Protein AF-R7YU07-F1 (afdb_monomer)

Solvent-accessible surface area (backbone atoms only — not comparable to full-atom values): 6062 Å² total; per-residue (Å²): 141,80,86,84,81,76,81,82,78,79,76,77,81,73,80,76,47,39,31,36,39,36,36,38,26,94,81,50,74,50,75,52,68,39,72,78,58,75,47,70,42,69,48,76,80,37,44,41,49,41,77,48,55,40,31,74,71,46,103,58,60,56,47,48,37,36,37,32,10,50,36,69,76,66,81,56,60,75,33,36,64,38,55,90,61,95,61,90,65,58,42,85,44,84,41,47,34,20,15,34,31,38,96

Radius of gyration: 18.51 Å; Cα contacts (8 Å, |Δi|>4): 221; chains: 1; bounding box: 33×45×62 Å

Secondary structure (DSSP, 8-state):
-----------------SEEEEEEETTEEEEEEES--S-EEEEEEEE-SEEEEE-TTSSS--GGGEEEESSSSSSS-EEEE--SS------SS--EEEEEEE-

Sequence (103 aa):
MKPSLLPTLLAISATASAWEVGFWGPSGNFQRSGNTTNRCLTTPPIRIGQVTFDARTDNAPDPTRIIVYANTDCLSDILYQGCPSRIRRPAQTPGVARAFRVL

Structure (mmCIF, N/CA/C/O backbone):
data_AF-R7YU07-F1
#
_entry.id   AF-R7YU07-F1
#
loop_
_atom_site.group_PDB
_atom_site.id
_atom_site.type_symbol
_atom_site.label_atom_id
_atom_site.label_alt_id
_atom_site.label_comp_id
_atom_site.label_asym_id
_atom_site.label_entity_id
_atom_site.label_seq_id
_atom_site.pdbx_PDB_ins_code
_atom_site.Cartn_x
_atom_site.Cartn_y
_atom_site.Cartn_z
_atom_site.occupancy
_atom_site.B_iso_or_equiv
_atom_site.auth_seq_id
_atom_site.auth_comp_id
_atom_site.auth_asym_id
_atom_site.auth_atom_id
_atom_site.pdbx_PDB_model_num
ATOM 1 N N . MET A 1 1 ? -18.949 31.277 51.473 1.00 44.31 1 MET A N 1
ATOM 2 C CA . MET A 1 1 ? -19.453 30.302 50.479 1.00 44.31 1 MET A CA 1
ATOM 3 C C . MET A 1 1 ? -19.111 30.832 49.095 1.00 44.31 1 MET A C 1
ATOM 5 O O . MET A 1 1 ? -19.550 31.927 48.773 1.00 44.31 1 MET A O 1
ATOM 9 N N . LYS A 1 2 ? -18.262 30.148 48.321 1.00 44.69 2 LYS A N 1
ATOM 10 C CA . LYS A 1 2 ? -17.911 30.559 46.952 1.00 44.69 2 LYS A CA 1
ATOM 11 C C . LYS A 1 2 ? -17.764 29.289 46.101 1.00 44.69 2 LYS A C 1
ATOM 13 O O . LYS A 1 2 ? -17.002 28.415 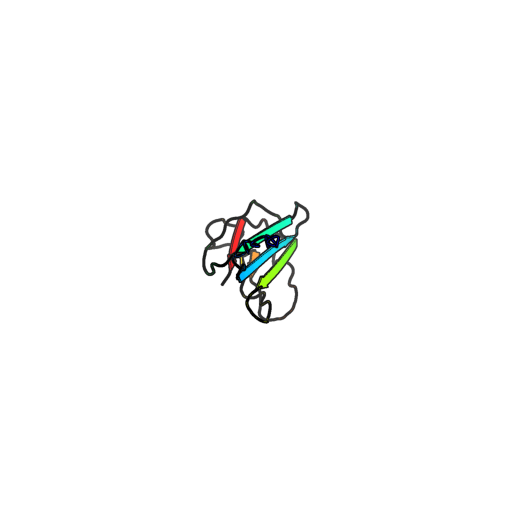46.511 1.00 44.69 2 LYS A O 1
ATOM 18 N N . PRO A 1 3 ? -18.539 29.125 45.015 1.00 47.75 3 PRO A N 1
ATOM 19 C CA . PRO A 1 3 ? -18.595 27.867 44.284 1.00 47.75 3 PRO A CA 1
ATOM 20 C C . PRO A 1 3 ? -17.340 27.709 43.421 1.00 47.75 3 PRO A C 1
ATOM 22 O O . PRO A 1 3 ? -16.965 28.623 42.687 1.00 47.75 3 PRO A O 1
ATOM 25 N N . SER A 1 4 ? -16.685 26.550 43.525 1.00 49.25 4 SER A N 1
ATOM 26 C CA . SER A 1 4 ? -15.648 26.137 42.577 1.00 49.25 4 SER A CA 1
ATOM 27 C C . SER A 1 4 ? -16.313 25.766 41.257 1.00 49.25 4 SER A C 1
ATOM 29 O O . SER A 1 4 ? -17.064 24.795 41.188 1.00 49.25 4 SER A O 1
ATOM 31 N N . LEU A 1 5 ? -16.038 26.547 40.216 1.00 59.78 5 LEU A N 1
ATOM 32 C CA . LEU A 1 5 ? -16.341 26.200 38.832 1.00 59.78 5 LEU A CA 1
ATOM 33 C C . LEU A 1 5 ? -15.276 25.205 38.358 1.00 59.78 5 LEU A C 1
ATOM 35 O O . LEU A 1 5 ? -14.153 25.590 38.041 1.00 59.78 5 LEU A O 1
ATOM 39 N N . LEU A 1 6 ? -15.619 23.918 38.356 1.00 58.56 6 LEU A N 1
ATOM 40 C CA . LEU A 1 6 ? -14.834 22.886 37.680 1.00 58.56 6 LEU A CA 1
ATOM 41 C C . LEU A 1 6 ? -15.001 23.061 36.161 1.00 58.56 6 LEU A C 1
ATOM 43 O O . LEU A 1 6 ? -16.139 23.103 35.689 1.00 58.56 6 LEU A O 1
ATOM 47 N N . PRO A 1 7 ? -13.912 23.161 35.379 1.00 58.44 7 PRO A N 1
ATOM 48 C CA . PRO A 1 7 ? -14.011 23.192 33.931 1.00 58.44 7 PRO A CA 1
ATOM 49 C C . PRO A 1 7 ? -14.412 21.801 33.432 1.00 58.44 7 PRO A C 1
ATOM 51 O O . PRO A 1 7 ? -13.695 20.818 33.622 1.00 58.44 7 PRO A O 1
ATOM 54 N N . THR A 1 8 ? -15.573 21.722 32.790 1.00 59.53 8 THR A N 1
ATOM 55 C CA . THR A 1 8 ? -16.032 20.539 32.064 1.00 59.53 8 THR A CA 1
ATOM 56 C C . THR A 1 8 ? -15.074 20.282 30.902 1.00 59.53 8 THR A C 1
ATOM 58 O O . THR A 1 8 ? -15.150 20.931 29.860 1.00 59.53 8 THR A O 1
ATOM 61 N N . LEU A 1 9 ? -14.132 19.357 31.088 1.00 57.09 9 LEU A N 1
ATOM 62 C CA . LEU A 1 9 ? -13.290 18.834 30.017 1.00 57.09 9 LEU A CA 1
ATOM 63 C C . LEU A 1 9 ? -14.184 18.089 29.017 1.00 57.09 9 LEU A C 1
ATOM 65 O O . LEU A 1 9 ? -14.602 16.959 29.266 1.00 57.09 9 LEU A O 1
ATOM 69 N N . LEU A 1 10 ? -14.486 18.722 27.880 1.00 53.44 10 LEU A N 1
ATOM 70 C CA . LEU 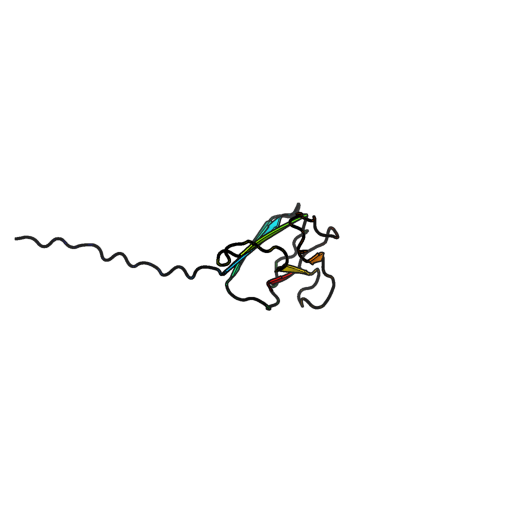A 1 10 ? -15.015 18.023 26.712 1.00 53.44 10 LEU A CA 1
ATOM 71 C C . LEU A 1 10 ? -13.934 17.058 26.212 1.00 53.44 10 LEU A C 1
ATOM 73 O O . LEU A 1 10 ? -12.986 17.458 25.537 1.00 53.44 10 LEU A O 1
ATOM 77 N N . ALA A 1 11 ? -14.073 15.779 26.552 1.00 56.56 11 ALA A N 1
ATOM 78 C CA . ALA A 1 11 ? -13.307 14.713 25.931 1.00 56.56 11 ALA A CA 1
ATOM 79 C C . ALA A 1 11 ? -13.754 14.590 24.468 1.00 56.56 11 ALA A C 1
ATOM 81 O O . ALA A 1 11 ? -14.801 14.021 24.163 1.00 56.56 11 ALA A O 1
ATOM 82 N N . ILE A 1 12 ? -12.968 15.166 23.558 1.00 55.84 12 ILE A N 1
ATOM 83 C CA . ILE A 1 12 ? -13.128 14.976 22.118 1.00 55.84 12 ILE A CA 1
ATOM 84 C C . ILE A 1 12 ? -12.904 13.484 21.867 1.00 55.84 12 ILE A C 1
ATOM 86 O O . ILE A 1 12 ? -11.794 12.981 22.042 1.00 55.84 12 ILE A O 1
ATOM 90 N N . SER A 1 13 ? -13.967 12.758 21.529 1.00 52.09 13 SER A N 1
ATOM 91 C CA . SER A 1 13 ? -13.890 11.338 21.197 1.00 52.09 13 SER A CA 1
ATOM 92 C C . SER A 1 13 ? -13.065 11.185 19.918 1.00 52.09 13 SER A C 1
ATOM 94 O O . SER A 1 13 ? -13.585 11.306 18.811 1.00 52.09 13 SER A O 1
ATOM 96 N N . ALA A 1 14 ? -11.757 10.974 20.059 1.00 57.69 14 ALA A N 1
ATOM 97 C CA . ALA A 1 14 ? -10.894 10.62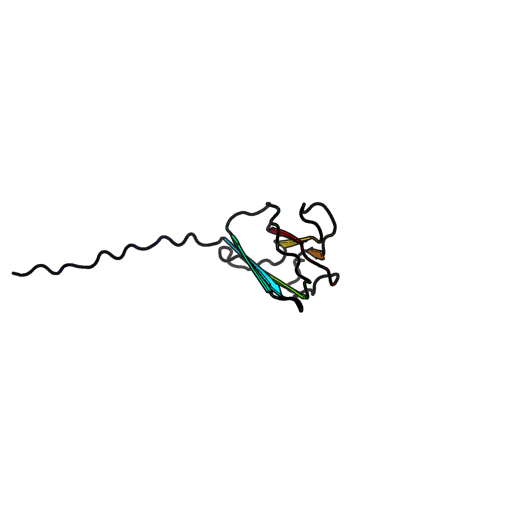6 18.945 1.00 57.69 14 ALA A CA 1
ATOM 98 C C . ALA A 1 14 ? -11.347 9.255 18.435 1.00 57.69 14 ALA A C 1
ATOM 100 O O . ALA A 1 14 ? -11.170 8.244 19.113 1.00 57.69 14 ALA A O 1
ATOM 101 N N . THR A 1 15 ? -11.976 9.210 17.261 1.00 57.56 15 THR A N 1
ATOM 102 C CA . THR A 1 15 ? -12.265 7.942 16.590 1.00 57.56 15 THR A CA 1
ATOM 103 C C . THR A 1 15 ? -10.935 7.241 16.345 1.00 57.56 15 THR A C 1
ATOM 105 O O . THR A 1 15 ? -10.142 7.699 15.519 1.00 57.56 15 THR A O 1
ATOM 108 N N . ALA A 1 16 ? -10.661 6.172 17.091 1.00 65.44 16 ALA A N 1
ATOM 109 C CA . ALA A 1 16 ? -9.447 5.395 16.913 1.00 65.44 16 ALA A CA 1
ATOM 110 C C . ALA A 1 16 ? -9.405 4.859 15.474 1.00 65.44 16 ALA A C 1
ATOM 112 O O . ALA A 1 16 ? -10.334 4.192 15.014 1.00 65.44 16 ALA A O 1
ATOM 113 N N . SER A 1 17 ? -8.350 5.192 14.733 1.00 66.62 17 SER A N 1
ATOM 114 C CA . SER A 1 17 ? -8.111 4.606 13.416 1.00 66.62 17 SER A CA 1
ATOM 115 C C . SER A 1 17 ? -7.757 3.130 13.596 1.00 66.62 17 SER A C 1
ATOM 117 O O . 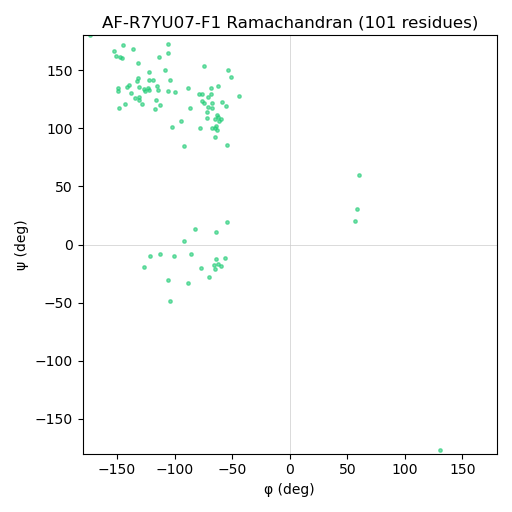SER A 1 17 ? -6.864 2.826 14.384 1.00 66.62 17 SER A O 1
ATOM 119 N N . ALA A 1 18 ? -8.420 2.233 12.867 1.00 78.25 18 ALA A N 1
ATOM 120 C CA . ALA A 1 18 ? -8.187 0.793 12.955 1.00 78.25 18 ALA A CA 1
ATOM 121 C C . ALA A 1 18 ? -6.836 0.367 12.365 1.00 78.25 18 ALA A C 1
ATOM 123 O O . ALA A 1 18 ? -6.260 -0.630 12.801 1.00 78.25 18 ALA A O 1
ATOM 124 N N . TRP A 1 19 ? -6.334 1.129 11.392 1.00 82.75 19 TRP A N 1
ATOM 125 C CA . TRP A 1 19 ? -5.082 0.867 10.699 1.00 82.75 19 TRP A CA 1
ATOM 126 C C . TRP A 1 19 ? -4.355 2.152 10.304 1.00 82.75 19 TRP A C 1
ATOM 128 O O . TRP A 1 19 ? -4.949 3.228 10.190 1.00 82.75 19 TRP A O 1
ATOM 138 N N . GLU A 1 20 ? -3.064 2.006 10.040 1.00 86.69 20 GLU A N 1
ATOM 139 C CA . GLU A 1 20 ? -2.164 3.012 9.504 1.00 86.69 20 GLU A CA 1
ATOM 140 C C . GLU A 1 20 ? -1.219 2.380 8.481 1.00 86.69 20 GLU A C 1
ATOM 142 O O . GLU A 1 20 ? -0.694 1.285 8.665 1.00 86.69 20 GLU A O 1
ATOM 147 N N . VAL A 1 21 ? -1.016 3.086 7.376 1.00 86.81 21 VAL A N 1
ATOM 148 C CA . VAL A 1 21 ? -0.164 2.700 6.258 1.00 86.81 21 VAL A CA 1
ATOM 149 C C . VAL A 1 21 ? 0.866 3.795 6.048 1.00 86.81 21 VAL A C 1
ATOM 151 O O . VAL A 1 21 ? 0.510 4.972 6.000 1.00 86.81 21 VAL A O 1
ATOM 154 N N . GLY A 1 22 ? 2.123 3.404 5.856 1.00 89.19 22 GLY A N 1
ATOM 155 C CA . GLY A 1 22 ? 3.204 4.297 5.459 1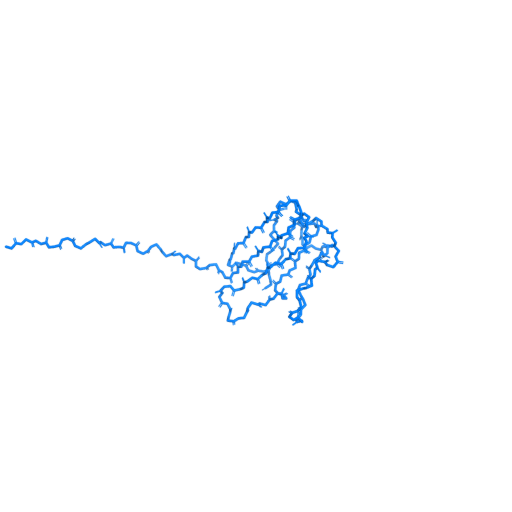.00 89.19 22 GLY A CA 1
ATOM 156 C C . GLY A 1 22 ? 3.914 3.785 4.213 1.00 89.19 22 GLY A C 1
ATOM 157 O O . GLY A 1 22 ? 4.278 2.614 4.127 1.00 89.19 22 GLY A O 1
ATOM 158 N N . PHE A 1 23 ? 4.124 4.667 3.245 1.00 89.50 23 PHE A N 1
ATOM 159 C CA . PHE A 1 23 ? 4.958 4.446 2.072 1.00 89.50 23 PHE A CA 1
ATOM 160 C C . PHE A 1 23 ? 6.160 5.371 2.168 1.00 89.50 23 PHE A C 1
ATOM 162 O O . PHE A 1 23 ? 6.010 6.592 2.215 1.00 89.50 23 PHE A O 1
ATOM 169 N N . TRP A 1 24 ? 7.347 4.779 2.190 1.00 87.19 24 TRP A N 1
ATOM 170 C CA . TRP A 1 24 ? 8.615 5.476 2.357 1.00 87.19 24 TRP A CA 1
ATOM 171 C C . TRP A 1 24 ? 9.431 5.281 1.092 1.00 87.19 24 TRP A C 1
ATOM 173 O O . TRP A 1 24 ? 9.648 4.147 0.652 1.00 87.19 24 TRP A O 1
ATOM 183 N N . GLY A 1 25 ? 9.850 6.375 0.474 1.00 86.12 25 GLY A N 1
ATOM 184 C CA . GLY A 1 25 ? 10.462 6.333 -0.842 1.00 86.12 25 GLY A CA 1
ATOM 185 C C . GLY A 1 25 ? 11.461 7.457 -1.076 1.00 86.12 25 GLY A C 1
ATOM 186 O O . GLY A 1 25 ? 11.428 8.478 -0.391 1.00 86.12 25 GLY A O 1
ATOM 187 N N . PRO A 1 26 ? 12.334 7.315 -2.088 1.00 82.56 26 PRO A N 1
ATOM 188 C CA . PRO A 1 26 ? 13.299 8.356 -2.441 1.00 82.56 26 PRO A CA 1
ATOM 189 C C . PRO A 1 26 ? 12.627 9.642 -2.949 1.00 82.56 26 PRO A C 1
ATOM 191 O O . PRO A 1 26 ? 13.235 10.703 -2.914 1.00 82.56 26 PRO A O 1
ATOM 194 N N . SER A 1 27 ? 11.378 9.558 -3.424 1.00 82.44 27 SER A N 1
ATOM 195 C CA . SER A 1 27 ? 10.602 10.704 -3.912 1.00 82.44 27 SER A CA 1
ATOM 196 C C . SER A 1 27 ? 9.729 11.364 -2.838 1.00 82.44 27 SER A C 1
ATOM 198 O O . SER A 1 27 ? 8.958 12.261 -3.165 1.00 82.44 27 SER A O 1
ATOM 200 N N . GLY A 1 28 ? 9.787 10.899 -1.586 1.00 87.38 28 GLY A N 1
ATOM 201 C CA . GLY A 1 28 ? 8.968 11.399 -0.483 1.00 87.38 28 GLY A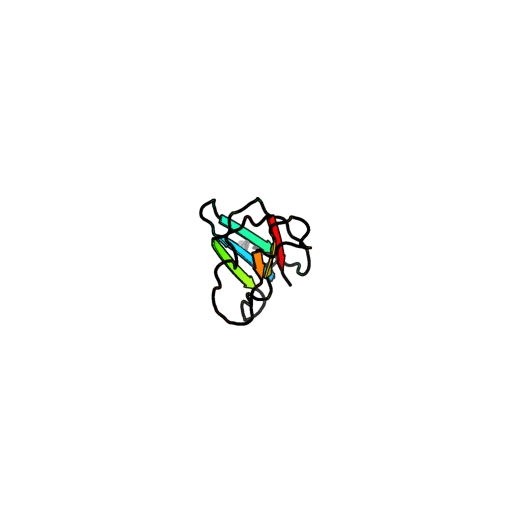 CA 1
ATOM 202 C C . GLY A 1 28 ? 8.270 10.288 0.296 1.00 87.38 28 GLY A C 1
ATOM 203 O O . GLY A 1 28 ? 8.444 9.103 0.014 1.00 87.38 28 GLY A O 1
ATOM 204 N N . ASN A 1 29 ? 7.464 10.703 1.274 1.00 90.00 29 ASN A N 1
ATOM 205 C CA . ASN A 1 29 ? 6.749 9.813 2.183 1.00 90.00 29 ASN A CA 1
ATOM 206 C C . ASN A 1 29 ? 5.244 10.067 2.099 1.00 90.00 29 ASN A C 1
ATOM 208 O O . ASN A 1 29 ? 4.806 11.214 2.013 1.00 90.00 29 ASN A O 1
ATOM 212 N N . PHE A 1 30 ? 4.454 9.003 2.169 1.00 91.25 30 PHE A N 1
ATOM 213 C CA . PHE A 1 30 ? 3.000 9.068 2.238 1.00 91.25 30 PHE A CA 1
ATOM 214 C C . PHE A 1 30 ? 2.522 8.263 3.438 1.00 91.25 30 PHE A C 1
ATOM 216 O O . PHE A 1 30 ? 2.961 7.136 3.639 1.00 91.25 30 PHE A O 1
ATOM 223 N N . GLN A 1 31 ? 1.616 8.831 4.226 1.00 91.19 31 GLN A N 1
ATOM 224 C CA . GLN A 1 31 ? 1.018 8.150 5.366 1.00 91.19 31 GLN A CA 1
ATOM 225 C C . GLN A 1 31 ? -0.489 8.342 5.342 1.00 91.19 31 GLN A C 1
ATOM 227 O O . GLN A 1 31 ? -0.987 9.419 5.005 1.00 91.19 31 GLN A O 1
ATOM 232 N N . ARG A 1 32 ? -1.219 7.290 5.697 1.00 89.31 32 ARG A N 1
ATOM 233 C CA . ARG A 1 32 ? -2.671 7.334 5.806 1.00 89.31 32 ARG A CA 1
ATOM 234 C C . ARG A 1 32 ? -3.139 6.369 6.871 1.00 89.31 32 ARG A C 1
ATOM 236 O O . ARG A 1 32 ? -2.724 5.217 6.887 1.00 89.31 32 ARG A O 1
ATOM 243 N N . SER A 1 33 ? -4.054 6.829 7.705 1.00 87.50 33 SER A N 1
ATOM 244 C CA . SER A 1 33 ? -4.779 5.992 8.649 1.00 87.50 33 SER A CA 1
ATOM 245 C C . SER A 1 33 ? -6.256 5.932 8.284 1.00 87.50 33 SER A C 1
ATOM 247 O O . SER A 1 33 ? -6.771 6.755 7.517 1.00 87.50 33 SER A O 1
ATOM 249 N N . GLY A 1 34 ? -6.945 4.924 8.801 1.00 84.06 34 GLY A N 1
ATOM 250 C CA . GLY A 1 34 ? -8.367 4.761 8.560 1.00 84.06 34 GLY A CA 1
ATOM 251 C C . GLY A 1 34 ? -8.977 3.637 9.375 1.00 84.06 34 GLY A C 1
ATOM 252 O O . GLY A 1 34 ? -8.315 2.990 10.180 1.00 84.06 34 GLY A O 1
ATOM 253 N N . ASN A 1 35 ? -10.278 3.448 9.191 1.00 80.75 35 ASN A N 1
ATOM 254 C CA . ASN A 1 35 ? -11.087 2.448 9.888 1.00 80.75 35 ASN A CA 1
ATOM 255 C C . ASN A 1 35 ? -11.771 1.452 8.936 1.00 80.75 35 ASN A C 1
ATOM 257 O O . ASN A 1 35 ? -12.336 0.463 9.385 1.00 80.75 35 ASN A O 1
ATOM 261 N N . THR A 1 36 ? -11.734 1.706 7.627 1.00 78.25 36 THR A N 1
ATOM 262 C CA . THR A 1 36 ? -12.400 0.883 6.612 1.00 78.25 36 THR A CA 1
ATOM 263 C C . THR A 1 36 ? -11.403 -0.052 5.951 1.00 78.25 36 THR A C 1
ATOM 265 O O . THR A 1 36 ? -10.334 0.385 5.530 1.00 78.25 36 THR A O 1
ATOM 268 N N . THR A 1 37 ? -11.749 -1.332 5.845 1.00 81.19 37 THR A N 1
ATOM 269 C CA . THR A 1 37 ? -10.987 -2.311 5.062 1.00 81.19 37 THR A CA 1
ATOM 270 C C . THR A 1 37 ? -11.722 -2.644 3.761 1.00 81.19 37 THR A C 1
ATOM 272 O O . THR A 1 37 ? -12.831 -2.171 3.505 1.00 81.19 37 THR A O 1
ATOM 275 N N . ASN A 1 38 ? -11.067 -3.400 2.889 1.00 83.44 38 ASN A N 1
ATOM 276 C CA . ASN A 1 38 ? -11.533 -3.874 1.590 1.00 83.44 38 ASN A CA 1
ATOM 277 C C . ASN A 1 38 ? -11.975 -2.784 0.599 1.00 83.44 38 ASN A C 1
ATOM 279 O O . ASN A 1 38 ? -12.657 -3.071 -0.382 1.00 83.44 38 ASN A O 1
ATOM 283 N N . ARG A 1 39 ? -11.530 -1.536 0.795 1.00 86.75 39 ARG A N 1
ATOM 284 C CA . ARG A 1 39 ? -11.703 -0.438 -0.168 1.00 86.75 39 ARG A CA 1
ATOM 285 C C . ARG A 1 39 ? -10.407 -0.136 -0.907 1.00 86.75 39 ARG A C 1
ATOM 287 O O . ARG A 1 39 ? -9.335 -0.145 -0.306 1.00 86.75 39 ARG A O 1
ATOM 294 N N . CYS A 1 40 ? -10.525 0.170 -2.198 1.00 91.12 40 CYS A N 1
ATOM 295 C CA . CYS A 1 40 ? -9.417 0.732 -2.958 1.00 91.12 40 CYS A CA 1
ATOM 296 C C . CYS A 1 40 ? -9.223 2.196 -2.562 1.00 91.12 40 CYS A C 1
ATOM 298 O O . CYS A 1 40 ? -10.147 3.006 -2.654 1.00 91.12 40 CYS A O 1
ATOM 300 N N . LEU A 1 41 ? -8.031 2.521 -2.083 1.00 92.81 41 LEU A N 1
ATOM 301 C CA . LEU A 1 41 ? -7.666 3.843 -1.610 1.00 92.81 41 LEU A CA 1
ATOM 302 C C . LEU A 1 41 ? -6.546 4.382 -2.487 1.00 92.81 41 LEU A C 1
ATOM 304 O O . LEU A 1 41 ? -5.450 3.830 -2.514 1.00 92.81 41 LEU A O 1
ATOM 308 N N . THR A 1 42 ? -6.816 5.474 -3.194 1.00 93.19 42 THR A N 1
ATOM 309 C CA . THR A 1 42 ? -5.811 6.135 -4.026 1.00 93.19 42 THR A CA 1
ATOM 310 C C . THR A 1 42 ? -4.801 6.902 -3.179 1.00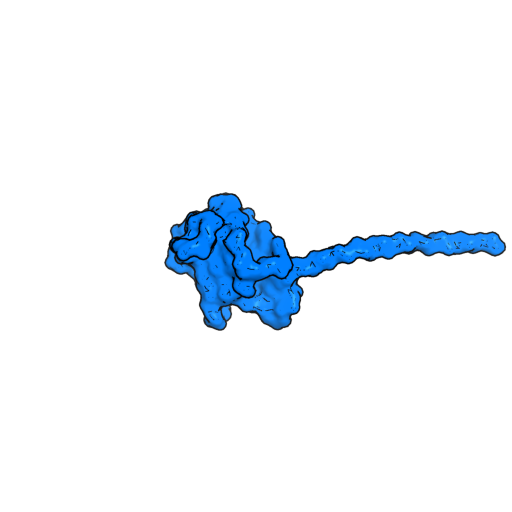 93.19 42 THR A C 1
ATOM 312 O O . THR A 1 42 ? -5.087 7.348 -2.059 1.00 93.19 42 THR A O 1
ATOM 315 N N . THR A 1 43 ? -3.606 7.060 -3.738 1.00 89.56 43 THR A N 1
ATOM 316 C CA . THR A 1 43 ? -2.520 7.871 -3.189 1.00 89.56 43 THR A CA 1
ATOM 317 C C . THR A 1 43 ? -1.946 8.762 -4.275 1.00 89.56 43 THR A C 1
ATOM 319 O O . THR A 1 43 ? -2.018 8.423 -5.460 1.00 89.56 43 THR A O 1
ATOM 322 N N . PRO A 1 44 ? -1.317 9.885 -3.901 1.00 90.81 44 PRO A N 1
ATOM 323 C CA . PRO A 1 44 ? -0.389 10.545 -4.801 1.00 90.81 44 PRO A CA 1
ATOM 324 C C . PRO A 1 44 ? 0.636 9.528 -5.336 1.00 90.81 44 PRO A C 1
ATOM 326 O O . PRO A 1 44 ? 1.031 8.626 -4.585 1.00 90.81 44 PRO A O 1
ATOM 329 N N . PRO A 1 45 ? 1.066 9.645 -6.605 1.00 90.44 45 PRO A N 1
ATOM 330 C CA . PRO A 1 45 ? 2.104 8.786 -7.157 1.00 90.44 45 PRO A CA 1
ATOM 331 C C . PRO A 1 45 ? 3.371 8.849 -6.296 1.00 90.44 45 PRO A C 1
ATOM 333 O O . PRO A 1 45 ? 3.968 9.915 -6.146 1.00 90.44 45 PRO A O 1
ATOM 336 N N . ILE A 1 46 ? 3.790 7.716 -5.736 1.00 89.75 46 ILE A N 1
ATOM 337 C CA . ILE A 1 46 ? 4.971 7.628 -4.869 1.00 89.75 46 ILE A CA 1
ATOM 338 C C . ILE A 1 46 ? 5.830 6.434 -5.263 1.00 89.75 46 ILE A C 1
ATOM 340 O O . ILE A 1 46 ? 5.349 5.306 -5.334 1.00 89.75 46 ILE A O 1
ATOM 344 N N . ARG A 1 47 ? 7.121 6.663 -5.525 1.00 88.94 47 ARG A N 1
ATOM 345 C CA . ARG A 1 47 ? 8.060 5.566 -5.770 1.00 88.94 47 ARG A CA 1
ATOM 346 C C . ARG A 1 47 ? 8.324 4.859 -4.446 1.00 88.94 47 ARG A C 1
ATOM 348 O O . ARG A 1 47 ? 8.988 5.423 -3.583 1.00 88.94 47 ARG A O 1
ATOM 355 N N . ILE A 1 48 ? 7.809 3.646 -4.281 1.00 83.81 48 ILE A N 1
ATOM 356 C CA . ILE A 1 48 ? 7.918 2.928 -3.009 1.00 83.81 48 ILE A CA 1
ATOM 357 C C . ILE A 1 48 ? 9.308 2.307 -2.851 1.00 83.81 48 ILE A C 1
ATOM 359 O O . ILE A 1 48 ? 9.803 1.627 -3.749 1.00 83.81 48 ILE A O 1
ATOM 363 N N . GLY A 1 49 ? 9.940 2.553 -1.705 1.00 82.81 49 GLY A N 1
ATOM 364 C CA . GLY A 1 49 ? 11.109 1.809 -1.234 1.00 82.81 49 GLY A CA 1
ATOM 365 C C . GLY A 1 49 ? 10.723 0.830 -0.126 1.00 82.81 49 GLY A C 1
ATOM 366 O O . GLY A 1 49 ? 11.035 -0.357 -0.195 1.00 82.81 49 GLY A O 1
ATOM 367 N N . GLN A 1 50 ? 9.972 1.317 0.864 1.00 83.75 50 GLN A N 1
ATOM 368 C CA . GLN A 1 50 ? 9.466 0.543 1.993 1.00 83.75 50 GLN A CA 1
ATOM 369 C C . GLN A 1 50 ? 7.973 0.809 2.210 1.00 83.75 50 GLN A C 1
ATOM 371 O O . GLN A 1 50 ? 7.498 1.936 2.077 1.00 83.75 50 GLN A O 1
ATOM 376 N N . VAL A 1 51 ? 7.249 -0.239 2.599 1.00 84.25 51 VAL A N 1
ATOM 377 C CA . VAL A 1 51 ? 5.853 -0.172 3.038 1.00 84.25 51 VAL A CA 1
ATOM 378 C C . VAL A 1 51 ? 5.791 -0.557 4.515 1.00 84.25 51 VAL A C 1
ATOM 380 O O . VAL A 1 51 ? 6.403 -1.541 4.933 1.00 84.25 51 VAL A O 1
ATOM 383 N N . THR A 1 52 ? 5.073 0.224 5.312 1.00 83.38 52 THR A N 1
ATOM 384 C CA . THR A 1 52 ? 4.744 -0.072 6.707 1.00 83.38 52 THR A CA 1
ATOM 385 C C . THR A 1 52 ? 3.237 -0.170 6.857 1.00 83.38 52 THR A C 1
ATOM 387 O O . THR A 1 52 ? 2.496 0.599 6.246 1.00 83.38 52 THR A O 1
ATOM 390 N N . PHE A 1 53 ? 2.790 -1.108 7.681 1.00 83.25 53 PHE A N 1
ATOM 391 C CA . PHE A 1 53 ? 1.391 -1.272 8.037 1.00 83.25 53 PHE A CA 1
ATOM 392 C C . PHE A 1 53 ? 1.296 -1.560 9.530 1.00 83.25 53 PHE A C 1
ATOM 394 O O . PHE A 1 53 ? 2.006 -2.434 10.028 1.00 83.25 5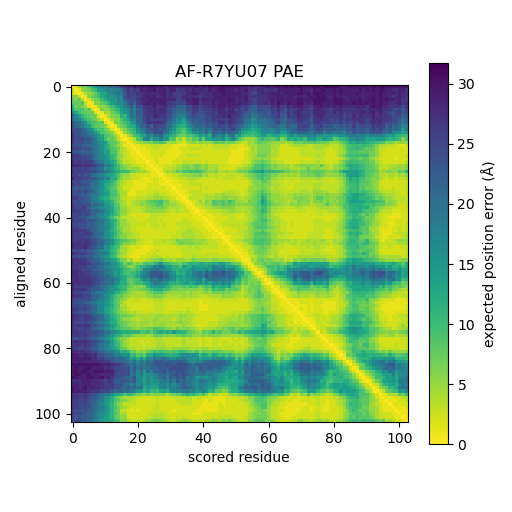3 PHE A O 1
ATOM 401 N N . ASP A 1 54 ? 0.435 -0.818 10.213 1.00 77.12 54 ASP A N 1
ATOM 402 C CA . ASP A 1 54 ? 0.130 -0.992 11.625 1.00 77.12 54 ASP A CA 1
ATOM 403 C C . ASP A 1 54 ? -1.387 -1.088 11.800 1.00 77.12 54 ASP A C 1
ATOM 405 O O . ASP A 1 54 ? -2.126 -0.182 11.417 1.00 77.12 54 ASP A O 1
ATOM 409 N N . ALA A 1 55 ? -1.865 -2.192 12.362 1.00 63.81 55 ALA A N 1
ATOM 410 C CA . ALA A 1 55 ? -3.265 -2.352 12.719 1.00 63.81 55 ALA A CA 1
ATOM 411 C C . ALA A 1 55 ? -3.441 -1.888 14.170 1.00 63.81 55 ALA A C 1
ATOM 413 O O . ALA A 1 55 ? -3.426 -2.698 15.087 1.00 63.81 55 ALA A O 1
ATOM 414 N N . ARG A 1 56 ? -3.627 -0.581 14.390 1.00 62.72 56 ARG A N 1
ATOM 415 C CA . ARG A 1 56 ? -3.718 0.041 15.729 1.00 62.72 56 ARG A CA 1
ATOM 416 C C . ARG A 1 56 ? -4.810 -0.537 16.654 1.00 62.72 56 ARG A C 1
ATOM 418 O O . ARG A 1 56 ? -4.834 -0.204 17.834 1.00 62.72 56 ARG A O 1
ATOM 425 N N . THR A 1 57 ? -5.727 -1.357 16.133 1.00 55.50 57 THR A N 1
ATOM 426 C CA . THR A 1 57 ? -6.815 -2.000 16.901 1.00 55.50 57 THR A CA 1
ATOM 427 C C . THR A 1 57 ? -6.698 -3.520 17.023 1.00 55.50 57 THR A C 1
ATOM 429 O O . THR A 1 57 ? -7.438 -4.104 17.808 1.00 55.50 57 THR A O 1
ATOM 432 N N . ASP A 1 58 ? -5.762 -4.156 16.312 1.00 52.25 58 ASP A N 1
ATOM 433 C CA . ASP A 1 58 ? -5.481 -5.586 16.444 1.00 52.25 58 ASP A CA 1
ATOM 434 C C . ASP A 1 58 ? -4.169 -5.757 17.208 1.00 52.25 58 ASP A C 1
ATOM 436 O O . ASP A 1 58 ? -3.159 -5.138 16.886 1.00 52.25 58 ASP A O 1
ATOM 440 N N . ASN A 1 59 ? -4.149 -6.635 18.209 1.00 50.31 59 ASN A N 1
ATOM 441 C CA . ASN A 1 59 ? -2.983 -6.892 19.067 1.00 50.31 59 ASN A CA 1
ATOM 442 C C . ASN A 1 59 ? -1.758 -7.492 18.327 1.00 50.31 59 ASN A C 1
ATOM 444 O O . ASN A 1 59 ? -0.804 -7.938 18.966 1.00 50.31 59 ASN A O 1
ATOM 448 N N . ALA A 1 60 ? -1.762 -7.513 16.991 1.00 48.38 60 ALA A N 1
ATOM 449 C CA . ALA A 1 60 ? -0.626 -7.844 16.147 1.00 48.38 60 ALA A CA 1
ATOM 450 C C . ALA A 1 60 ? -0.703 -7.055 14.818 1.00 48.38 60 ALA A C 1
ATOM 452 O O . ALA A 1 60 ? -1.636 -7.277 14.042 1.00 48.38 60 ALA A O 1
ATOM 453 N N . PRO A 1 61 ? 0.269 -6.176 14.502 1.00 59.16 61 PRO A N 1
ATOM 454 C CA . PRO A 1 61 ? 0.364 -5.577 13.176 1.00 59.16 61 PRO A CA 1
ATOM 455 C C . PRO A 1 61 ? 0.617 -6.685 12.146 1.00 59.16 61 PRO A C 1
ATOM 457 O O . PRO A 1 61 ? 1.681 -7.309 12.140 1.00 59.16 61 PRO A O 1
ATOM 460 N N . ASP A 1 62 ? -0.372 -6.951 11.291 1.00 68.56 62 ASP A N 1
ATOM 461 C CA . ASP A 1 62 ? -0.278 -7.978 10.256 1.00 68.56 62 ASP A CA 1
ATOM 462 C C . ASP A 1 62 ? -0.009 -7.339 8.886 1.00 68.56 62 ASP A C 1
ATOM 464 O O . ASP A 1 62 ? -0.936 -6.840 8.237 1.00 68.56 62 ASP A O 1
ATOM 468 N N . PRO A 1 63 ? 1.246 -7.354 8.400 1.00 66.44 63 PRO A N 1
ATOM 469 C CA . PRO A 1 63 ? 1.584 -6.760 7.117 1.00 66.44 63 PRO A CA 1
ATOM 470 C C . PRO A 1 63 ? 0.864 -7.430 5.941 1.00 66.44 63 PRO A C 1
ATOM 472 O O . PRO A 1 63 ? 0.801 -6.807 4.885 1.00 66.44 63 PRO A O 1
ATOM 475 N N . THR A 1 64 ? 0.302 -8.642 6.087 1.00 75.44 64 THR A N 1
ATOM 476 C CA . THR A 1 64 ? -0.474 -9.316 5.025 1.00 75.44 64 THR A CA 1
ATOM 477 C C . THR A 1 64 ? -1.768 -8.613 4.669 1.00 75.44 64 THR A C 1
ATOM 479 O O . THR A 1 64 ? -2.311 -8.817 3.582 1.00 75.44 64 THR A O 1
ATOM 482 N N . ARG A 1 65 ? -2.237 -7.729 5.548 1.00 81.00 65 ARG A N 1
ATOM 483 C CA . ARG A 1 65 ? -3.483 -6.998 5.369 1.00 81.00 65 ARG A CA 1
ATOM 484 C C . ARG A 1 65 ? -3.338 -5.780 4.475 1.00 81.00 65 ARG A C 1
ATOM 486 O O . ARG A 1 65 ? -4.240 -4.959 4.447 1.00 81.00 65 ARG A O 1
ATOM 493 N N . ILE A 1 66 ? -2.243 -5.635 3.736 1.00 86.50 66 ILE A N 1
ATOM 494 C CA . ILE A 1 66 ? -2.094 -4.567 2.751 1.00 86.50 66 ILE A CA 1
ATOM 495 C C . ILE A 1 66 ? -1.602 -5.097 1.404 1.00 86.50 66 ILE A C 1
ATOM 497 O O . ILE A 1 66 ? -0.642 -5.867 1.306 1.00 86.50 66 ILE A O 1
ATOM 501 N N . ILE A 1 67 ? -2.253 -4.603 0.354 1.00 89.19 67 ILE A N 1
ATOM 502 C CA . ILE A 1 67 ? -1.838 -4.745 -1.038 1.00 89.19 67 ILE A CA 1
ATOM 503 C C . ILE A 1 67 ? -1.675 -3.345 -1.632 1.00 89.19 67 ILE A C 1
ATOM 505 O O . ILE A 1 67 ? -2.551 -2.498 -1.464 1.00 89.19 67 ILE A O 1
ATOM 509 N N . VAL A 1 68 ? -0.569 -3.095 -2.323 1.00 90.62 68 VAL A N 1
ATOM 510 C CA . VAL A 1 68 ? -0.234 -1.833 -2.992 1.00 90.62 68 VAL A CA 1
ATOM 511 C C . VAL A 1 68 ? -0.168 -2.074 -4.492 1.00 90.62 68 VAL A C 1
ATOM 513 O O . VAL A 1 68 ? 0.426 -3.056 -4.937 1.00 90.62 68 VAL A O 1
ATOM 516 N N . TYR A 1 69 ? -0.743 -1.156 -5.260 1.00 90.94 69 TYR A N 1
ATOM 517 C CA . TYR A 1 69 ? -0.939 -1.274 -6.700 1.00 90.94 69 TYR A CA 1
ATOM 518 C C . TYR A 1 69 ? -0.278 -0.113 -7.447 1.00 90.94 69 TYR A C 1
ATOM 520 O O . TYR A 1 69 ? -0.208 1.020 -6.950 1.00 90.94 69 TYR A O 1
ATOM 528 N N . ALA A 1 70 ? 0.178 -0.395 -8.667 1.00 89.31 70 ALA A N 1
ATOM 529 C CA . ALA A 1 70 ? 0.685 0.613 -9.594 1.00 89.31 70 ALA A CA 1
ATOM 530 C C . ALA A 1 70 ? -0.440 1.410 -10.272 1.00 89.31 70 ALA A C 1
ATOM 532 O O . ALA A 1 70 ? -0.191 2.521 -10.734 1.00 89.31 70 ALA A O 1
ATOM 533 N N . ASN A 1 71 ? -1.666 0.876 -10.290 1.00 87.44 71 ASN A N 1
ATOM 534 C CA . ASN A 1 71 ? -2.862 1.518 -10.841 1.00 87.44 71 ASN A CA 1
ATOM 535 C C . ASN A 1 71 ? -3.799 2.029 -9.740 1.00 87.44 71 ASN A C 1
ATOM 537 O O . ASN A 1 71 ? -3.670 1.674 -8.569 1.00 87.44 71 ASN A O 1
ATOM 541 N N . THR A 1 72 ? -4.742 2.895 -10.112 1.00 89.38 72 THR A N 1
ATOM 542 C CA . THR A 1 72 ? -5.671 3.558 -9.178 1.00 89.38 72 THR A CA 1
ATOM 543 C C . THR A 1 72 ? -6.928 2.750 -8.849 1.00 89.38 72 THR A C 1
ATOM 545 O O . THR A 1 72 ? -7.704 3.164 -7.994 1.00 89.38 72 THR A O 1
ATOM 548 N N . ASP A 1 73 ? -7.153 1.634 -9.535 1.00 89.56 73 ASP A N 1
ATOM 549 C CA . ASP A 1 73 ? -8.364 0.804 -9.495 1.00 89.56 73 ASP A CA 1
ATOM 550 C C . ASP A 1 73 ? -8.235 -0.450 -8.609 1.00 89.56 73 ASP A C 1
ATOM 552 O O . ASP A 1 73 ? -9.237 -1.090 -8.299 1.00 89.56 73 ASP A O 1
ATOM 556 N N . CYS A 1 74 ? -7.027 -0.778 -8.139 1.00 87.88 74 CYS A N 1
ATOM 557 C CA . CYS A 1 74 ? -6.740 -1.956 -7.310 1.00 87.88 74 CYS A CA 1
ATOM 558 C C . CYS A 1 74 ? -7.122 -3.304 -7.958 1.00 87.88 74 CYS A C 1
ATOM 560 O O . CYS A 1 74 ? -7.481 -4.247 -7.245 1.00 87.88 74 CYS A O 1
ATOM 562 N N . LEU A 1 75 ? -7.062 -3.398 -9.292 1.00 81.81 75 LEU A N 1
ATOM 563 C CA . LEU A 1 75 ? -7.403 -4.617 -10.038 1.00 81.81 75 LEU A CA 1
ATOM 564 C C . LEU A 1 75 ? -6.173 -5.351 -10.592 1.00 81.81 75 LEU A C 1
ATOM 566 O O . LEU A 1 75 ? -6.192 -6.577 -10.681 1.00 81.81 75 LEU A O 1
ATOM 570 N N . SER A 1 76 ? -5.098 -4.631 -10.925 1.00 76.38 76 SER A N 1
ATOM 571 C CA . SER A 1 76 ? -3.881 -5.187 -11.532 1.00 76.38 76 SER A CA 1
ATOM 572 C C . SER A 1 76 ? -2.607 -4.479 -11.051 1.00 76.38 76 SER A C 1
ATOM 574 O O . SER A 1 76 ? -2.665 -3.468 -10.350 1.00 76.38 76 SER A O 1
ATOM 576 N N . ASP A 1 77 ? -1.446 -5.031 -11.420 1.00 85.62 77 ASP A N 1
ATOM 577 C CA . ASP A 1 77 ? -0.115 -4.468 -11.152 1.00 85.62 77 ASP A CA 1
ATOM 578 C C . ASP A 1 77 ? 0.203 -4.293 -9.659 1.00 85.62 77 ASP A C 1
ATOM 580 O O . ASP A 1 77 ? 0.456 -3.194 -9.157 1.00 85.62 77 ASP A O 1
ATOM 584 N N . ILE A 1 78 ? 0.187 -5.414 -8.932 1.00 86.81 78 ILE A N 1
ATOM 585 C CA . ILE A 1 78 ? 0.555 -5.467 -7.514 1.00 86.81 78 ILE A CA 1
ATOM 586 C C . ILE A 1 78 ? 2.053 -5.182 -7.367 1.00 86.81 78 ILE A C 1
ATOM 588 O O . ILE A 1 78 ? 2.900 -5.946 -7.823 1.00 86.81 78 ILE A O 1
ATOM 592 N N . LEU A 1 79 ? 2.380 -4.094 -6.675 1.00 86.25 79 LEU A N 1
ATOM 593 C CA . LEU A 1 79 ? 3.756 -3.712 -6.350 1.00 86.25 79 LEU A CA 1
ATOM 594 C C . LEU A 1 79 ? 4.231 -4.328 -5.035 1.00 86.25 79 LEU A C 1
ATOM 596 O O . LEU A 1 79 ? 5.413 -4.629 -4.848 1.00 86.25 79 LEU A O 1
ATOM 600 N N . TYR A 1 80 ? 3.301 -4.480 -4.100 1.00 85.56 80 TYR A N 1
ATOM 601 C CA . TYR A 1 80 ? 3.554 -5.065 -2.799 1.00 85.56 80 TYR A CA 1
ATOM 602 C C . TYR A 1 80 ? 2.292 -5.768 -2.324 1.00 85.56 80 TYR A C 1
ATOM 604 O O . TYR A 1 80 ? 1.207 -5.198 -2.341 1.00 85.56 80 TYR A O 1
ATOM 612 N N . GLN A 1 81 ? 2.450 -6.991 -1.852 1.00 85.44 81 GLN A N 1
ATOM 613 C CA . GLN A 1 81 ? 1.445 -7.696 -1.080 1.00 85.44 81 GLN A CA 1
ATOM 614 C C . GLN A 1 81 ? 2.170 -8.241 0.134 1.00 85.44 81 GLN A C 1
ATOM 616 O O . GLN A 1 81 ? 3.188 -8.925 -0.009 1.00 85.44 81 GLN A O 1
ATOM 621 N N . GLY A 1 82 ? 1.692 -7.903 1.328 1.00 72.69 82 GLY A N 1
ATOM 622 C CA . GLY A 1 82 ? 2.299 -8.467 2.520 1.00 72.69 82 GLY A CA 1
ATOM 623 C C . GLY A 1 82 ? 2.152 -9.982 2.532 1.00 72.69 82 GLY A C 1
ATOM 624 O O . GLY A 1 82 ? 1.092 -10.524 2.220 1.00 72.69 82 GLY A O 1
ATOM 625 N N . CYS A 1 83 ? 3.227 -10.675 2.890 1.00 62.88 83 CYS A N 1
ATOM 626 C CA . CYS A 1 83 ? 3.230 -12.122 3.068 1.00 62.88 83 CYS A CA 1
ATOM 627 C C . CYS A 1 83 ? 3.338 -12.465 4.562 1.00 62.88 83 CYS A C 1
ATOM 629 O O . CYS A 1 83 ? 3.963 -11.708 5.303 1.00 62.88 83 CYS A O 1
ATOM 631 N N . PRO A 1 84 ? 2.772 -13.602 5.010 1.00 55.34 84 PRO A N 1
ATOM 632 C CA . PRO A 1 84 ? 2.681 -13.968 6.432 1.00 55.34 84 PRO A CA 1
ATOM 633 C C . PRO A 1 84 ? 4.039 -14.183 7.114 1.00 55.34 84 PRO A C 1
ATOM 635 O O . PRO A 1 84 ? 4.140 -14.222 8.339 1.00 55.34 84 PRO A O 1
ATOM 638 N N . SER A 1 85 ? 5.124 -14.282 6.344 1.00 43.47 85 SER A N 1
ATOM 639 C CA . SER A 1 85 ? 6.471 -14.194 6.892 1.00 43.47 85 SER A CA 1
ATOM 640 C C . SER A 1 85 ? 6.718 -12.771 7.398 1.00 43.47 85 SER A C 1
ATOM 642 O O . SER A 1 85 ? 6.696 -11.849 6.587 1.00 43.47 85 SER A O 1
ATOM 644 N N . ARG A 1 86 ? 7.040 -12.609 8.693 1.00 41.41 86 ARG A N 1
ATOM 645 C CA . ARG A 1 86 ? 7.472 -11.370 9.399 1.00 41.41 86 ARG A CA 1
ATOM 646 C C . ARG A 1 86 ? 8.691 -10.642 8.791 1.00 41.41 86 ARG A C 1
ATOM 648 O O . ARG A 1 86 ? 9.396 -9.895 9.462 1.00 41.41 86 ARG A O 1
ATOM 655 N N . ILE A 1 87 ? 9.005 -10.905 7.535 1.00 43.59 87 ILE A N 1
ATOM 656 C CA . ILE A 1 87 ? 10.094 -10.316 6.789 1.00 43.59 87 ILE A CA 1
ATOM 657 C C . ILE A 1 87 ? 9.542 -9.031 6.187 1.00 43.59 87 ILE A C 1
ATOM 659 O O . ILE A 1 87 ? 8.623 -9.069 5.371 1.00 43.59 87 ILE A O 1
ATOM 663 N N . ARG A 1 88 ? 10.132 -7.900 6.585 1.00 48.69 88 ARG A N 1
ATOM 664 C CA . ARG A 1 88 ? 10.070 -6.633 5.851 1.00 48.69 88 ARG A CA 1
ATOM 665 C C . ARG A 1 88 ? 10.552 -6.904 4.429 1.00 48.69 88 ARG A C 1
ATOM 667 O O . ARG A 1 88 ? 11.744 -6.799 4.151 1.00 48.69 88 ARG A O 1
ATOM 674 N N . ARG A 1 89 ? 9.665 -7.351 3.542 1.00 44.69 89 ARG A N 1
ATOM 675 C CA . ARG A 1 89 ? 10.035 -7.524 2.147 1.00 44.69 89 ARG A CA 1
ATOM 676 C C . ARG A 1 89 ? 10.066 -6.127 1.535 1.00 44.69 89 ARG A C 1
ATOM 678 O O . ARG A 1 89 ? 9.059 -5.422 1.632 1.00 44.69 89 ARG A O 1
ATOM 685 N N . PRO A 1 90 ? 11.192 -5.697 0.943 1.00 51.84 90 PRO A N 1
ATOM 686 C CA . PRO A 1 90 ? 11.156 -4.548 0.052 1.00 51.84 90 PRO A CA 1
ATOM 687 C C . PRO A 1 90 ? 10.089 -4.813 -1.016 1.00 51.84 90 PRO A C 1
ATOM 689 O O . PRO A 1 90 ? 9.801 -5.975 -1.328 1.00 51.84 90 PRO A O 1
ATOM 692 N N . ALA A 1 91 ? 9.463 -3.751 -1.529 1.00 53.97 91 ALA A N 1
ATOM 693 C CA . ALA A 1 91 ? 8.521 -3.874 -2.637 1.00 53.97 91 ALA A CA 1
ATOM 694 C C . ALA A 1 91 ? 9.114 -4.813 -3.698 1.00 53.97 91 ALA A C 1
ATOM 696 O O . ALA A 1 91 ? 10.273 -4.638 -4.081 1.00 53.97 91 ALA A O 1
ATOM 697 N N . GLN A 1 92 ? 8.357 -5.838 -4.116 1.00 52.47 92 GLN A N 1
ATOM 698 C CA . GLN A 1 92 ? 8.879 -6.896 -4.996 1.00 52.47 92 GLN A CA 1
ATOM 699 C C . GLN A 1 92 ? 9.385 -6.323 -6.327 1.00 52.47 92 GLN A C 1
ATOM 701 O O . GLN A 1 92 ? 10.208 -6.944 -6.991 1.00 52.47 92 GLN A O 1
ATOM 706 N N . THR A 1 93 ? 8.956 -5.103 -6.663 1.00 53.06 93 THR A N 1
ATOM 707 C CA . THR A 1 93 ? 9.527 -4.293 -7.735 1.00 53.06 93 THR A CA 1
ATOM 708 C C . THR A 1 93 ? 9.572 -2.824 -7.291 1.00 53.06 93 THR A C 1
ATOM 710 O O . THR A 1 93 ? 8.574 -2.337 -6.751 1.00 53.06 93 THR A O 1
ATOM 713 N N . PRO A 1 94 ? 10.669 -2.073 -7.516 1.00 61.47 94 PRO A N 1
ATOM 714 C CA . PRO A 1 94 ? 10.645 -0.622 -7.379 1.00 61.47 94 PRO A CA 1
ATOM 715 C C . PRO A 1 94 ? 9.639 -0.044 -8.381 1.00 61.47 94 PRO A C 1
ATOM 717 O O . PRO A 1 94 ? 9.890 -0.006 -9.583 1.00 61.47 94 PRO A O 1
ATOM 720 N N . GLY A 1 95 ? 8.488 0.392 -7.877 1.00 80.25 95 GLY A N 1
ATOM 721 C CA . GLY A 1 95 ? 7.370 0.886 -8.676 1.00 80.25 95 GLY A CA 1
ATOM 722 C C . GLY A 1 95 ? 6.758 2.148 -8.085 1.00 80.25 95 GLY A C 1
ATOM 723 O O . GLY A 1 95 ? 7.069 2.548 -6.961 1.00 80.25 95 GLY A O 1
ATOM 724 N N . VAL A 1 96 ? 5.904 2.807 -8.864 1.00 89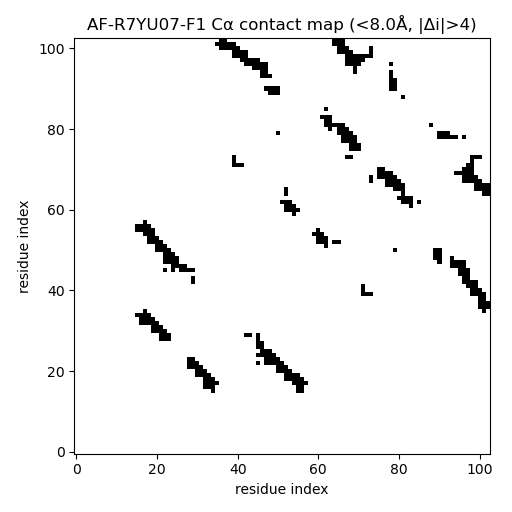.94 96 VAL A N 1
ATOM 725 C CA . VAL A 1 96 ? 5.167 3.992 -8.417 1.00 89.94 96 VAL A CA 1
ATOM 726 C C . VAL A 1 96 ? 3.805 3.541 -7.911 1.00 89.94 96 VAL A C 1
ATOM 728 O O . VAL A 1 96 ? 2.944 3.186 -8.710 1.00 89.94 96 VAL A O 1
ATOM 731 N N . ALA A 1 97 ? 3.612 3.548 -6.594 1.00 90.75 97 ALA A N 1
ATOM 732 C CA . ALA A 1 97 ? 2.319 3.268 -5.994 1.00 90.75 97 ALA A CA 1
ATOM 733 C C . ALA A 1 97 ? 1.336 4.397 -6.297 1.00 90.75 97 ALA A C 1
ATOM 735 O O . ALA A 1 97 ? 1.671 5.580 -6.178 1.00 90.75 97 ALA A O 1
ATOM 736 N N . ARG A 1 98 ? 0.122 4.007 -6.683 1.00 92.88 98 ARG A N 1
ATOM 737 C CA . ARG A 1 98 ? -0.999 4.918 -6.959 1.00 92.88 98 ARG A CA 1
ATOM 738 C C . ARG A 1 98 ? -2.255 4.569 -6.173 1.00 92.88 98 ARG A C 1
ATOM 740 O O . ARG A 1 98 ? -3.134 5.419 -6.026 1.00 92.88 98 ARG A O 1
ATOM 747 N N . ALA A 1 99 ? -2.350 3.342 -5.673 1.00 93.62 99 ALA A N 1
ATOM 748 C CA . ALA A 1 99 ? -3.403 2.935 -4.761 1.00 93.62 99 ALA A CA 1
ATOM 749 C C . ALA A 1 99 ? -2.957 1.798 -3.845 1.00 93.62 99 ALA A C 1
ATOM 751 O O . ALA A 1 99 ? -1.941 1.137 -4.064 1.00 93.62 99 ALA A O 1
ATOM 752 N N . PHE A 1 100 ? -3.756 1.559 -2.815 1.00 92.25 100 PHE A N 1
ATOM 753 C CA . PHE A 1 100 ? -3.620 0.426 -1.921 1.00 92.25 100 PHE A CA 1
ATOM 754 C C . PHE A 1 100 ? -4.980 -0.041 -1.416 1.00 92.25 100 PHE A C 1
ATOM 756 O O . PHE A 1 100 ? -5.970 0.690 -1.450 1.00 92.25 100 PHE A O 1
ATOM 763 N N . ARG A 1 101 ? -5.015 -1.272 -0.920 1.00 90.75 101 ARG A N 1
ATOM 764 C CA . ARG A 1 101 ? -6.167 -1.861 -0.250 1.00 90.75 101 ARG A CA 1
ATOM 765 C C . ARG A 1 101 ? -5.706 -2.479 1.056 1.00 90.75 101 ARG A C 1
ATOM 767 O O . ARG A 1 101 ? -4.781 -3.288 1.054 1.00 90.75 101 ARG A O 1
ATOM 774 N N . VAL A 1 102 ? -6.370 -2.099 2.141 1.00 87.81 102 VAL A N 1
ATOM 775 C CA . VAL A 1 102 ? -6.253 -2.782 3.433 1.00 87.81 102 VAL A CA 1
ATOM 776 C C . VAL A 1 102 ? -7.293 -3.901 3.471 1.00 87.81 102 VAL A C 1
ATOM 778 O O . VAL A 1 102 ? -8.417 -3.643 3.053 1.00 87.81 102 VAL A O 1
ATOM 781 N N . LEU A 1 103 ? -6.952 -5.112 3.913 1.00 84.31 103 LEU A N 1
ATOM 782 C CA . LEU A 1 103 ? -7.839 -6.287 3.962 1.00 84.31 103 LEU A CA 1
ATOM 783 C C . LEU A 1 103 ? -8.515 -6.446 5.331 1.00 84.31 103 LEU A C 1
ATOM 785 O O . LEU A 1 103 ? -7.841 -6.265 6.372 1.00 84.31 103 LEU A O 1
#

pLDDT: mean 74.69, std 16.19, range [41.41, 93.62]

Foldseek 3Di:
DDDDDDDDPPPPPDPDFQKKKWFDAPVDIDIDTHNDFPDKFFDDWGQGFFMDMARRNDPDGQQQQKWFALDRHPPDHTQDGGDRPPDRDTRPDRHTTTIMGGD

Organism: Coniosporium apollinis (strain CBS 100218) (NCBI:txid1168221)

Nearest PDB structures (foldseek):
  3na2-assembly3_B  TM=2.772E-01  e=2.923E-01  Leptospirillum rubarum
  3na2-assembly4_C  TM=2.714E-01  e=9.042E-01  Leptospirillum rubarum
  2k1x-assembly1_A  TM=3.748E-01  e=8.651E+00  unclassified

Mean predicted aligned error: 10.86 Å